Protein AF-A0A529ZR47-F1 (afdb_monomer)

Sequence (69 aa):
MNTGIDDREGFAAFLLRLRGRGTAPKALVAAFEATPRRGFLAAQFHSIAWSDGMLPIECGEAIEGADLQ

Foldseek 3Di:
DPLVVLLVVLLVVLVVLLVVVHDDDPVLNVVCVVPPQLVQDDPVCSNVSNPAAWDDDPPRDIDGHPSPD

Solvent-accessible surface area (backbone atoms only — not comparable to full-atom values): 4298 Å² total; per-residue (Å²): 132,63,68,74,56,58,47,51,53,33,47,51,53,38,55,52,54,46,47,74,76,40,87,66,56,68,69,59,56,50,49,46,72,76,53,53,65,50,82,78,47,59,78,93,44,47,92,52,56,49,40,85,57,66,45,76,46,79,95,85,42,65,47,78,29,74,83,75,116

Nearest PDB structures (foldseek):
  3lbf-assembly3_C  TM=8.658E-01  e=7.863E-03  Escherichia coli K-12
  2yxe-assembly1_B  TM=7.854E-01  e=4.828E-02  Methanocaldococcus jannaschii DSM 2661
  1jg3-assembly1_A  TM=7.927E-01  e=4.525E-02  Pyrococcus furiosus
  4o29-assembly1_A  TM=8.457E-01  e=1.453E-01  Pyrobaculum aerophilum str. IM2
  8qby-assembly1_t  TM=6.947E-01  e=1.405E+00  Paracoccus denitrificans PD1222

Secondary structure (DSSP, 8-state):
--HHHHHHHHHHHHHHHHHHHS---HHHHHHHHHS-GGGGS-GGGGGGTTSSS-EE-GGG-EEPPGGG-

Structure (mmCIF, N/CA/C/O backbone):
data_AF-A0A529ZR47-F1
#
_entry.id   AF-A0A529ZR47-F1
#
loop_
_atom_site.group_PDB
_atom_site.id
_atom_site.type_symbol
_atom_site.label_atom_id
_atom_site.label_alt_id
_atom_site.label_comp_id
_atom_site.label_asym_id
_atom_site.label_entity_id
_atom_site.label_seq_id
_atom_site.pdbx_PDB_ins_code
_atom_site.Cartn_x
_atom_site.Cartn_y
_atom_site.Cartn_z
_atom_site.occupancy
_atom_site.B_iso_or_equiv
_atom_site.auth_seq_id
_atom_site.auth_comp_id
_atom_site.auth_asym_id
_atom_site.auth_atom_id
_atom_site.pdbx_PDB_model_num
ATOM 1 N N . MET A 1 1 ? 10.457 -20.312 -0.669 1.00 55.12 1 MET A N 1
ATOM 2 C CA . MET A 1 1 ? 9.753 -19.245 0.072 1.00 55.12 1 MET A CA 1
ATOM 3 C C . MET A 1 1 ? 8.265 -19.440 -0.139 1.00 55.12 1 MET A C 1
ATOM 5 O O . MET A 1 1 ? 7.851 -19.604 -1.284 1.00 55.12 1 MET A O 1
ATOM 9 N N . ASN A 1 2 ? 7.484 -19.543 0.936 1.00 67.94 2 ASN A N 1
ATOM 10 C CA . ASN A 1 2 ? 6.039 -19.722 0.828 1.00 67.94 2 ASN A CA 1
ATOM 11 C C . ASN A 1 2 ? 5.390 -18.339 0.719 1.00 67.94 2 ASN A C 1
ATOM 13 O O . ASN A 1 2 ? 5.005 -17.749 1.720 1.00 67.94 2 ASN A O 1
ATOM 17 N N . THR A 1 3 ? 5.287 -17.836 -0.511 1.00 68.44 3 THR A N 1
ATOM 18 C CA . THR A 1 3 ? 4.869 -16.454 -0.815 1.00 68.44 3 THR A CA 1
ATOM 19 C C . THR A 1 3 ? 3.541 -16.020 -0.180 1.00 68.44 3 THR A 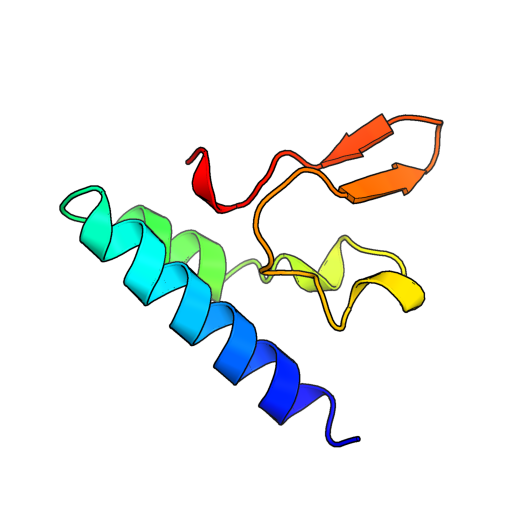C 1
ATOM 21 O O . THR A 1 3 ? 3.326 -14.829 0.015 1.00 68.44 3 THR A O 1
ATOM 24 N N . GLY A 1 4 ? 2.645 -16.957 0.154 1.00 72.50 4 GLY A N 1
ATOM 25 C CA . GLY A 1 4 ? 1.388 -16.654 0.844 1.00 72.50 4 GLY A CA 1
ATOM 26 C C . GLY A 1 4 ? 1.514 -16.468 2.363 1.00 72.50 4 GLY A C 1
ATOM 27 O O . GLY A 1 4 ? 0.651 -15.830 2.957 1.00 72.50 4 GLY A O 1
ATOM 28 N N . ILE A 1 5 ? 2.555 -17.017 2.999 1.00 78.19 5 ILE A N 1
ATOM 29 C CA . ILE A 1 5 ? 2.853 -16.776 4.422 1.00 78.19 5 ILE A CA 1
ATOM 30 C C . ILE A 1 5 ? 3.516 -15.405 4.571 1.00 78.19 5 ILE A C 1
ATOM 32 O O . ILE A 1 5 ? 3.054 -14.603 5.378 1.00 78.19 5 ILE A O 1
ATOM 36 N N . ASP A 1 6 ? 4.501 -15.109 3.720 1.00 85.81 6 ASP A N 1
ATOM 37 C CA . ASP A 1 6 ? 5.268 -13.858 3.764 1.00 85.81 6 ASP A CA 1
ATOM 38 C C . ASP A 1 6 ? 4.357 -12.618 3.600 1.00 85.81 6 ASP A C 1
ATOM 40 O O . ASP A 1 6 ? 4.506 -11.625 4.310 1.00 85.81 6 ASP A O 1
ATOM 44 N N . ASP A 1 7 ? 3.353 -12.689 2.715 1.00 90.44 7 ASP A N 1
ATOM 45 C CA . ASP A 1 7 ? 2.391 -11.596 2.500 1.00 90.44 7 ASP A CA 1
ATOM 46 C C . ASP A 1 7 ? 1.487 -11.354 3.722 1.00 90.44 7 ASP A C 1
ATOM 48 O O . ASP A 1 7 ? 1.244 -10.209 4.103 1.00 90.44 7 ASP A O 1
ATOM 52 N N . ARG A 1 8 ? 1.037 -12.425 4.393 1.00 91.75 8 ARG A N 1
ATOM 53 C CA . ARG A 1 8 ? 0.216 -12.319 5.612 1.00 91.75 8 ARG A CA 1
ATOM 54 C C . ARG A 1 8 ? 1.004 -11.737 6.778 1.00 91.75 8 ARG A C 1
ATOM 56 O O . ARG A 1 8 ? 0.461 -10.925 7.524 1.00 91.75 8 ARG A O 1
ATOM 63 N N . GLU A 1 9 ? 2.261 -12.140 6.938 1.00 94.56 9 GLU A N 1
ATOM 64 C CA . GLU A 1 9 ? 3.149 -11.591 7.968 1.00 94.56 9 GLU A CA 1
ATOM 65 C C . GLU A 1 9 ? 3.451 -10.111 7.707 1.00 94.56 9 GLU A C 1
ATOM 67 O O . GLU A 1 9 ? 3.340 -9.292 8.623 1.00 94.56 9 GLU A O 1
ATOM 72 N N . GLY A 1 10 ? 3.735 -9.747 6.452 1.00 94.62 10 GLY A N 1
ATOM 73 C CA . GLY A 1 10 ? 3.907 -8.354 6.042 1.00 94.62 10 GLY A CA 1
ATOM 74 C C . GLY A 1 10 ? 2.662 -7.507 6.317 1.00 94.62 10 GLY A C 1
ATOM 75 O O . GLY A 1 10 ? 2.763 -6.428 6.908 1.00 94.62 10 GLY A O 1
ATOM 76 N N . PHE A 1 11 ? 1.479 -8.018 5.967 1.00 95.31 11 PHE A N 1
ATOM 77 C CA . PHE A 1 11 ? 0.216 -7.331 6.226 1.00 95.31 11 PHE A CA 1
ATOM 78 C C . PHE A 1 11 ? -0.062 -7.172 7.727 1.00 95.31 11 PHE A C 1
ATOM 80 O O . PHE A 1 11 ? -0.435 -6.090 8.183 1.00 95.31 11 PHE A O 1
ATOM 87 N N . ALA A 1 12 ? 0.189 -8.210 8.531 1.00 94.81 12 ALA A N 1
ATOM 88 C CA . ALA A 1 12 ? 0.055 -8.132 9.983 1.00 94.81 12 ALA A CA 1
ATOM 89 C C . ALA A 1 12 ? 1.005 -7.084 10.589 1.00 94.81 12 ALA A C 1
ATOM 91 O O . ALA A 1 12 ? 0.589 -6.294 11.441 1.00 94.81 12 ALA A O 1
ATOM 92 N N . ALA A 1 13 ? 2.256 -7.029 10.121 1.00 94.56 13 ALA A N 1
ATOM 93 C CA . ALA A 1 13 ? 3.217 -6.014 10.541 1.00 94.56 13 ALA A CA 1
ATOM 94 C C . ALA A 1 13 ? 2.730 -4.595 10.201 1.00 94.56 13 ALA A C 1
ATOM 96 O O . ALA A 1 13 ? 2.820 -3.702 11.045 1.00 94.56 13 ALA A O 1
ATOM 97 N N . PHE A 1 14 ? 2.158 -4.392 9.010 1.00 94.06 14 PHE A N 1
ATOM 98 C CA . PHE A 1 14 ? 1.521 -3.130 8.628 1.00 94.06 14 PHE A CA 1
ATOM 99 C C . PHE A 1 14 ? 0.376 -2.739 9.580 1.00 94.06 14 PHE A C 1
ATOM 101 O O . PHE A 1 14 ? 0.373 -1.623 10.103 1.00 94.06 14 PHE A O 1
ATOM 108 N N . LEU A 1 15 ? -0.548 -3.654 9.896 1.00 93.44 15 LEU A N 1
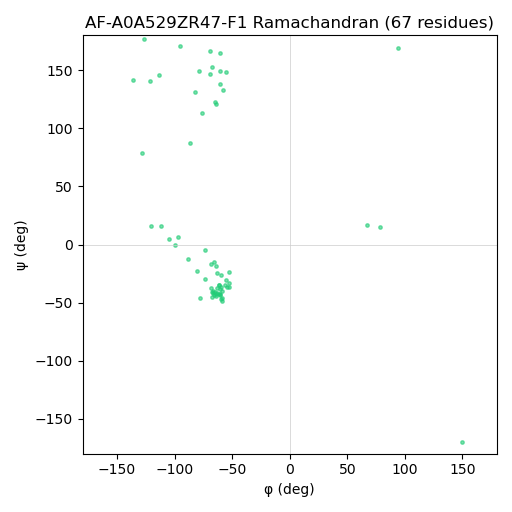ATOM 109 C CA . LEU A 1 15 ? -1.661 -3.364 10.813 1.00 93.44 15 LEU A CA 1
ATOM 110 C C . LEU A 1 15 ? -1.188 -2.978 12.224 1.00 93.44 15 LEU A C 1
ATOM 112 O O . LEU A 1 15 ? -1.808 -2.134 12.878 1.00 93.44 15 LEU A O 1
ATOM 116 N N . LEU A 1 16 ? -0.088 -3.571 12.700 1.00 93.69 16 LEU A N 1
ATOM 117 C CA . LEU A 1 16 ? 0.527 -3.193 13.975 1.00 93.69 16 LEU A CA 1
ATOM 118 C C . LEU A 1 16 ? 1.110 -1.776 13.929 1.00 93.69 16 LEU A 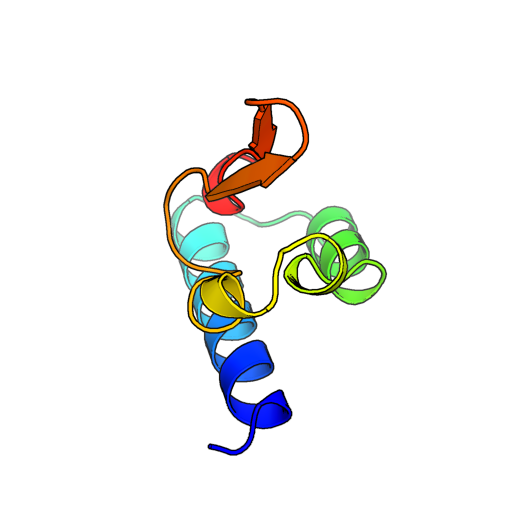C 1
ATOM 120 O O . LEU A 1 16 ? 0.905 -1.014 14.877 1.00 93.69 16 LEU A O 1
ATOM 124 N N . ARG A 1 17 ? 1.778 -1.395 12.831 1.00 92.94 17 ARG A N 1
ATOM 125 C CA . ARG A 1 17 ? 2.285 -0.023 12.649 1.00 92.94 17 ARG A CA 1
ATOM 126 C C . ARG A 1 17 ? 1.147 0.990 12.573 1.00 92.94 17 ARG A C 1
ATOM 128 O O . ARG A 1 17 ? 1.206 2.005 13.263 1.00 92.94 17 AR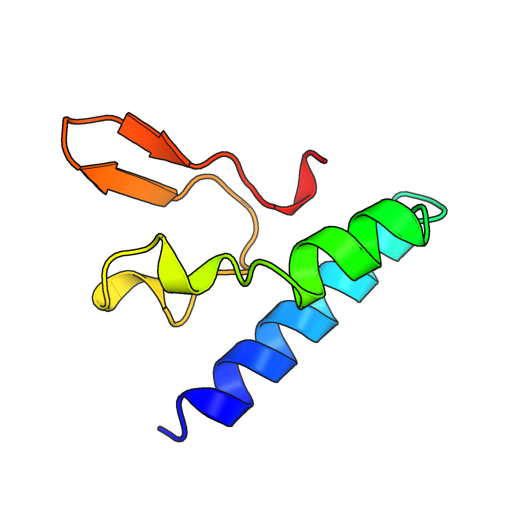G A O 1
ATOM 135 N N . LEU A 1 18 ? 0.091 0.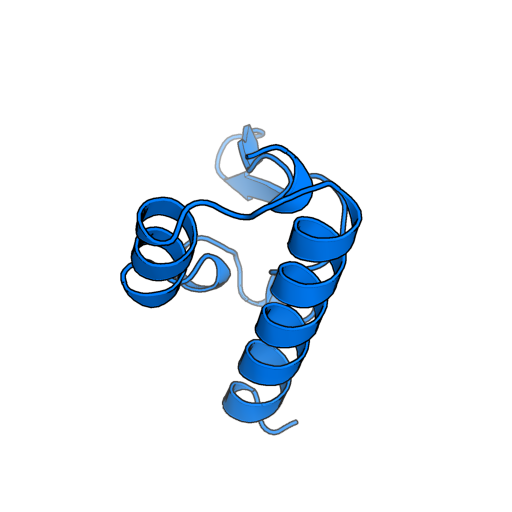688 11.817 1.00 91.44 18 LEU A N 1
ATOM 136 C CA . LEU A 1 18 ? -1.085 1.551 11.701 1.00 91.44 18 LEU A CA 1
ATOM 137 C C . LEU A 1 18 ? -1.758 1.763 13.065 1.00 91.44 18 LEU A C 1
ATOM 139 O O . LEU A 1 18 ? -2.056 2.895 13.439 1.00 91.44 18 LEU A O 1
ATOM 143 N N . ARG A 1 19 ? -1.902 0.695 13.863 1.00 90.12 19 ARG A N 1
ATOM 144 C CA . ARG A 1 19 ? -2.404 0.787 15.245 1.00 90.12 19 ARG A CA 1
ATOM 145 C C . ARG A 1 19 ? -1.513 1.653 16.141 1.00 90.12 19 ARG A C 1
ATOM 147 O O . ARG A 1 19 ? -2.022 2.376 16.991 1.00 90.12 19 ARG A O 1
ATOM 154 N N . GLY A 1 20 ? -0.194 1.576 15.972 1.00 91.62 20 GLY A N 1
ATOM 155 C CA . GLY A 1 20 ? 0.757 2.402 16.720 1.00 91.62 20 GLY A CA 1
ATOM 156 C C . GLY A 1 20 ? 0.606 3.905 16.457 1.00 91.62 20 GLY A C 1
ATOM 157 O O . GLY A 1 20 ? 0.953 4.707 17.320 1.00 91.62 20 GLY A O 1
ATOM 158 N N . ARG A 1 21 ? 0.053 4.289 15.298 1.00 88.56 21 ARG A N 1
ATOM 159 C CA . ARG A 1 21 ? -0.217 5.688 14.917 1.00 88.56 21 ARG A CA 1
ATOM 160 C C . ARG A 1 21 ? -1.594 6.186 15.374 1.00 88.56 21 ARG A C 1
ATOM 162 O O . ARG A 1 21 ? -1.846 7.387 15.348 1.00 88.56 21 ARG A O 1
ATOM 169 N N . GLY A 1 22 ? -2.480 5.290 15.809 1.00 87.75 22 GLY A N 1
ATOM 170 C CA . GLY A 1 22 ? -3.833 5.616 16.246 1.00 87.75 22 GLY A CA 1
ATOM 171 C C . GLY A 1 22 ? -4.818 4.480 15.982 1.00 87.75 22 GLY A C 1
ATOM 172 O O . GLY A 1 22 ? -4.449 3.361 15.632 1.00 87.75 22 GLY A O 1
ATOM 173 N N . THR A 1 23 ? -6.112 4.751 16.147 1.00 80.50 23 THR A N 1
ATOM 174 C CA . THR A 1 23 ? -7.129 3.747 15.805 1.00 80.50 23 THR A CA 1
ATOM 175 C C . THR A 1 23 ? -7.299 3.684 14.290 1.00 80.50 23 THR A C 1
ATOM 177 O O . THR A 1 23 ? -7.826 4.617 13.694 1.00 80.50 23 THR A O 1
ATOM 180 N N . ALA A 1 24 ? -6.909 2.562 13.683 1.00 84.38 24 ALA A N 1
ATOM 181 C CA . ALA A 1 24 ? -7.215 2.259 12.290 1.00 84.38 24 ALA A CA 1
ATOM 182 C C . ALA A 1 24 ? -8.738 2.113 12.104 1.00 84.38 24 ALA A C 1
ATOM 184 O O . ALA A 1 24 ? -9.341 1.239 12.744 1.00 84.38 24 ALA A O 1
ATOM 185 N N . PRO A 1 25 ? -9.391 2.915 11.244 1.00 90.12 25 PRO A N 1
ATOM 186 C CA . PRO A 1 25 ? -10.805 2.731 10.949 1.00 90.12 25 PRO A CA 1
ATOM 187 C C . PRO A 1 25 ? -11.055 1.319 10.411 1.00 90.12 25 PRO A C 1
ATOM 189 O O . PRO A 1 25 ? -10.365 0.864 9.501 1.00 90.12 25 PRO A O 1
ATOM 192 N N . LYS A 1 26 ? -12.075 0.619 10.926 1.00 92.81 26 LYS A N 1
ATOM 193 C CA . LYS A 1 26 ? -12.413 -0.744 10.464 1.00 92.81 26 LYS A CA 1
ATOM 194 C C . LYS A 1 26 ? -12.627 -0.814 8.949 1.00 92.81 26 LYS A C 1
ATOM 196 O O . LYS A 1 26 ? -12.239 -1.791 8.324 1.00 92.81 26 LYS A O 1
ATOM 201 N N . ALA A 1 27 ? -13.217 0.235 8.374 1.00 94.94 27 ALA A N 1
ATOM 202 C CA . ALA A 1 27 ? -13.432 0.342 6.936 1.00 94.94 27 ALA A CA 1
ATOM 203 C C . ALA A 1 27 ? -12.113 0.378 6.145 1.00 94.94 27 ALA A C 1
ATOM 205 O O . ALA A 1 27 ? -12.032 -0.239 5.089 1.00 94.94 27 ALA A O 1
ATOM 206 N N . LEU A 1 28 ? -11.074 1.037 6.672 1.00 91.56 28 LEU A N 1
ATOM 207 C CA . LEU A 1 28 ? -9.756 1.086 6.038 1.00 91.56 28 LEU A CA 1
ATOM 208 C C . LEU A 1 28 ? -9.090 -0.295 6.050 1.00 91.56 28 LEU A C 1
ATOM 210 O O . LEU A 1 28 ? -8.592 -0.751 5.027 1.00 91.56 28 LEU A O 1
ATOM 214 N N . VAL A 1 29 ? -9.144 -0.996 7.187 1.00 92.75 29 VAL A N 1
ATOM 215 C CA . VAL A 1 29 ? -8.616 -2.367 7.296 1.00 92.75 29 VAL A CA 1
ATOM 216 C C . VAL A 1 29 ? -9.328 -3.304 6.315 1.00 92.75 29 VAL A C 1
ATOM 218 O O . VAL A 1 29 ? -8.666 -4.011 5.559 1.00 92.75 29 VAL A O 1
ATOM 221 N N . ALA A 1 30 ? -10.662 -3.248 6.261 1.00 95.62 30 ALA A N 1
ATOM 222 C CA . ALA A 1 30 ? -11.452 -4.050 5.328 1.00 95.62 30 ALA A CA 1
ATOM 223 C C . ALA A 1 30 ? -11.128 -3.737 3.854 1.00 95.62 30 ALA A C 1
ATOM 225 O O . ALA A 1 30 ? -11.124 -4.641 3.020 1.00 95.62 30 ALA A O 1
ATOM 226 N N . ALA A 1 31 ? -10.825 -2.476 3.522 1.00 94.94 31 ALA A N 1
ATOM 227 C CA . ALA A 1 31 ? -10.430 -2.094 2.167 1.00 94.94 31 ALA A CA 1
ATOM 228 C C . ALA A 1 31 ? -9.113 -2.767 1.742 1.00 94.94 31 ALA A C 1
ATOM 230 O O . ALA A 1 31 ? -9.023 -3.276 0.623 1.00 94.94 31 ALA A O 1
ATOM 231 N N . PHE A 1 32 ? -8.126 -2.834 2.641 1.00 94.12 32 PHE A N 1
ATOM 232 C CA . PHE A 1 32 ? -6.862 -3.522 2.371 1.00 94.12 32 PHE A CA 1
ATOM 233 C C . PHE A 1 32 ? -7.013 -5.043 2.258 1.00 94.12 32 PHE A C 1
ATOM 235 O O . PHE A 1 32 ? -6.356 -5.653 1.416 1.00 94.12 32 PHE A O 1
ATOM 242 N N . GLU A 1 33 ? -7.881 -5.659 3.065 1.00 93.31 33 GLU A N 1
ATOM 243 C CA . GLU A 1 33 ? -8.181 -7.094 2.957 1.00 93.31 33 GLU A CA 1
ATOM 244 C C . GLU A 1 33 ? -8.862 -7.435 1.624 1.00 93.31 33 GLU A C 1
ATOM 246 O O . GLU A 1 33 ? -8.535 -8.443 0.996 1.00 93.31 33 GLU A O 1
ATOM 251 N N . ALA A 1 34 ? -9.790 -6.584 1.175 1.00 96.44 34 ALA A N 1
ATOM 252 C CA . ALA A 1 34 ? -10.506 -6.764 -0.086 1.00 96.44 34 ALA A CA 1
ATOM 253 C C . ALA A 1 34 ? -9.633 -6.478 -1.319 1.00 96.44 34 ALA A C 1
ATOM 255 O O . ALA A 1 34 ? -9.847 -7.080 -2.372 1.00 96.44 34 ALA A O 1
ATOM 256 N N . THR A 1 35 ? -8.653 -5.575 -1.193 1.00 95.69 35 THR A N 1
ATOM 257 C CA . THR A 1 35 ? -7.778 -5.136 -2.291 1.00 95.69 35 THR A CA 1
ATOM 258 C C . THR A 1 35 ? -6.300 -5.250 -1.890 1.00 95.69 35 THR A C 1
ATOM 260 O O . THR A 1 35 ? -5.670 -4.247 -1.544 1.00 95.69 35 THR A O 1
ATOM 263 N N . PRO A 1 36 ? -5.707 -6.461 -1.927 1.00 92.69 36 PRO A N 1
ATOM 264 C CA . PRO A 1 36 ? -4.337 -6.664 -1.469 1.00 92.69 36 PRO A CA 1
ATOM 265 C C . PRO A 1 36 ? -3.320 -5.907 -2.328 1.00 92.69 36 PRO A C 1
ATOM 267 O O . PRO A 1 36 ? -3.188 -6.146 -3.532 1.00 92.69 36 PRO A O 1
ATOM 270 N N . ARG A 1 37 ? -2.532 -5.039 -1.684 1.00 95.06 37 ARG A N 1
ATOM 271 C CA . ARG A 1 37 ? -1.520 -4.175 -2.319 1.00 95.06 37 ARG A CA 1
ATOM 272 C C . ARG A 1 37 ? -0.531 -4.932 -3.210 1.00 95.06 37 ARG A C 1
ATOM 274 O O . ARG A 1 37 ? -0.155 -4.436 -4.269 1.00 95.06 37 ARG A O 1
ATOM 281 N N . ARG A 1 38 ? -0.144 -6.152 -2.821 1.00 94.62 38 ARG A N 1
ATOM 282 C CA . ARG A 1 38 ? 0.761 -7.029 -3.583 1.00 94.62 38 ARG A CA 1
ATOM 283 C C . ARG A 1 38 ? 0.314 -7.245 -5.036 1.00 94.62 38 ARG A C 1
ATOM 285 O O . ARG A 1 38 ? 1.168 -7.365 -5.911 1.00 94.62 38 ARG A O 1
ATOM 292 N N . GLY A 1 39 ? -0.996 -7.270 -5.301 1.00 94.56 39 GLY A N 1
ATOM 293 C CA . GLY A 1 39 ? -1.552 -7.464 -6.647 1.00 94.56 39 GLY A CA 1
ATOM 294 C C . GLY A 1 39 ? -1.246 -6.330 -7.631 1.00 94.56 39 GLY A C 1
ATOM 295 O O . GLY A 1 39 ? -1.371 -6.526 -8.835 1.00 94.56 39 GLY A O 1
ATOM 296 N N . PHE A 1 40 ? -0.808 -5.175 -7.128 1.00 95.50 40 PHE A N 1
ATOM 297 C CA . PHE A 1 40 ? -0.495 -3.978 -7.913 1.00 95.50 40 PHE A CA 1
ATOM 298 C C . PHE A 1 40 ? 1.016 -3.748 -8.073 1.00 95.50 40 PHE A C 1
ATOM 300 O O . PHE A 1 40 ? 1.430 -2.732 -8.624 1.00 95.50 40 PHE A O 1
ATOM 307 N N . LEU A 1 41 ? 1.847 -4.673 -7.584 1.00 95.94 41 LEU A N 1
ATOM 308 C CA . LEU A 1 41 ? 3.304 -4.565 -7.598 1.00 95.94 41 LEU A CA 1
ATOM 309 C C . LEU A 1 41 ? 3.936 -5.619 -8.508 1.00 95.94 41 LEU A C 1
ATOM 311 O O . LEU A 1 41 ? 3.491 -6.771 -8.567 1.00 95.94 41 LEU A O 1
ATOM 315 N N . ALA A 1 42 ? 5.043 -5.241 -9.149 1.00 95.88 42 ALA A N 1
ATOM 316 C CA . ALA A 1 42 ? 5.901 -6.184 -9.856 1.00 95.88 42 ALA A CA 1
ATOM 317 C C . ALA A 1 42 ? 6.465 -7.248 -8.893 1.00 95.88 42 ALA A C 1
ATOM 319 O O . ALA A 1 42 ? 6.685 -6.988 -7.706 1.00 95.88 42 ALA A O 1
ATOM 320 N N . ALA A 1 43 ? 6.712 -8.456 -9.408 1.00 94.69 43 ALA A N 1
ATOM 321 C CA . ALA A 1 43 ? 7.047 -9.629 -8.597 1.00 94.69 43 ALA A CA 1
ATOM 322 C C . ALA A 1 43 ? 8.275 -9.426 -7.692 1.00 94.69 43 ALA A C 1
ATOM 324 O O . ALA A 1 43 ? 8.284 -9.911 -6.560 1.00 94.69 43 ALA A O 1
ATOM 325 N N . GLN A 1 44 ? 9.282 -8.668 -8.143 1.00 94.69 44 GLN A N 1
ATOM 326 C CA . GLN A 1 44 ? 10.484 -8.386 -7.350 1.00 94.69 44 GLN A CA 1
ATOM 327 C C . GLN A 1 44 ? 10.210 -7.578 -6.071 1.00 94.69 44 GLN A C 1
ATOM 329 O O . GLN A 1 44 ? 11.032 -7.598 -5.160 1.00 94.69 44 GLN A O 1
ATOM 334 N N . PHE A 1 45 ? 9.064 -6.896 -5.982 1.00 95.62 45 PHE A N 1
ATOM 335 C CA . PHE A 1 45 ? 8.683 -6.092 -4.819 1.00 95.62 45 PHE A CA 1
ATOM 336 C C . PHE A 1 45 ? 7.700 -6.805 -3.887 1.00 95.62 45 PHE A C 1
ATOM 338 O O . PHE A 1 45 ? 7.323 -6.250 -2.859 1.00 95.62 45 PHE A O 1
ATOM 345 N N . HIS A 1 46 ? 7.280 -8.036 -4.200 1.00 94.50 46 HIS A N 1
ATOM 346 C CA . HIS A 1 46 ? 6.283 -8.752 -3.392 1.00 94.50 46 HIS A CA 1
ATOM 347 C C . HIS A 1 46 ? 6.727 -8.968 -1.943 1.00 94.50 46 HIS A C 1
ATOM 349 O O . HIS A 1 46 ? 5.901 -8.847 -1.045 1.00 94.50 46 HIS A O 1
ATOM 355 N N . SER A 1 47 ? 8.015 -9.225 -1.700 1.00 93.50 47 SER A N 1
ATOM 356 C CA . SER A 1 47 ? 8.559 -9.420 -0.345 1.00 93.50 47 SER A CA 1
ATOM 357 C C . SER A 1 47 ? 8.553 -8.153 0.513 1.00 93.50 47 SER A C 1
ATOM 359 O O . SER A 1 47 ? 8.668 -8.241 1.732 1.00 93.50 47 SER A O 1
ATOM 361 N N . ILE A 1 48 ? 8.412 -6.982 -0.109 1.00 94.62 48 ILE A N 1
ATOM 362 C CA . ILE A 1 48 ? 8.399 -5.677 0.558 1.00 94.62 48 ILE A CA 1
ATOM 363 C C . ILE A 1 48 ? 7.089 -4.924 0.312 1.00 94.62 48 ILE A C 1
ATOM 365 O O . ILE A 1 48 ? 7.006 -3.733 0.575 1.00 94.62 48 ILE A O 1
ATOM 369 N N . ALA A 1 49 ? 6.035 -5.608 -0.150 1.00 95.75 49 ALA A N 1
ATOM 370 C CA . ALA A 1 49 ? 4.758 -4.980 -0.494 1.00 95.75 49 ALA A CA 1
ATOM 371 C C . ALA A 1 49 ? 4.152 -4.159 0.659 1.00 95.75 49 ALA A C 1
ATOM 373 O O . ALA A 1 49 ? 3.492 -3.150 0.412 1.00 95.75 49 ALA A O 1
ATOM 374 N N . TRP A 1 50 ? 4.415 -4.579 1.899 1.00 95.88 50 TRP A N 1
ATOM 375 C CA . TRP A 1 50 ? 3.935 -3.969 3.141 1.00 95.88 50 TRP A CA 1
ATOM 376 C C . TRP A 1 50 ? 5.049 -3.311 3.966 1.00 95.88 50 TRP A C 1
ATOM 378 O O . TRP A 1 50 ? 4.863 -3.079 5.165 1.00 95.88 50 TRP A O 1
ATOM 388 N N . SER A 1 51 ? 6.222 -3.052 3.378 1.00 93.56 51 SER A N 1
ATOM 389 C CA . SER A 1 51 ? 7.261 -2.269 4.051 1.00 93.56 51 SER A CA 1
ATOM 390 C C . SER A 1 51 ? 6.838 -0.805 4.181 1.00 93.56 51 SER A C 1
ATOM 392 O O . SER A 1 51 ? 5.881 -0.355 3.550 1.00 93.56 51 SER A O 1
ATOM 394 N N . ASP A 1 52 ? 7.566 -0.055 5.003 1.00 91.38 52 ASP A N 1
ATOM 395 C CA . ASP A 1 52 ? 7.482 1.402 4.959 1.00 91.38 52 ASP A CA 1
ATOM 396 C C . ASP A 1 52 ? 8.064 1.923 3.629 1.00 91.38 52 ASP A C 1
ATOM 398 O O . ASP A 1 52 ? 8.935 1.280 3.028 1.00 91.38 52 ASP A O 1
ATOM 402 N N . GLY A 1 53 ? 7.581 3.081 3.183 1.00 92.31 53 GLY A N 1
ATOM 403 C CA . GLY A 1 53 ? 8.049 3.766 1.981 1.00 92.31 53 GLY A CA 1
ATOM 404 C C . GLY A 1 53 ? 7.271 3.483 0.691 1.00 92.31 53 GLY A C 1
ATOM 405 O O . GLY A 1 53 ? 6.409 2.607 0.599 1.00 92.31 53 GLY A O 1
ATOM 406 N N . MET A 1 54 ? 7.580 4.293 -0.322 1.00 96.88 54 MET A N 1
ATOM 407 C CA . MET A 1 54 ? 7.020 4.183 -1.669 1.00 96.88 54 MET A CA 1
ATOM 408 C C . MET A 1 54 ? 7.713 3.074 -2.461 1.00 96.88 54 MET A C 1
ATOM 410 O O . MET A 1 54 ? 8.906 2.825 -2.276 1.00 96.88 54 MET A O 1
ATOM 414 N N . LEU A 1 55 ? 6.980 2.445 -3.378 1.00 97.44 55 LEU A N 1
ATOM 415 C CA . LEU A 1 55 ? 7.527 1.434 -4.285 1.00 97.44 55 LEU A CA 1
ATOM 416 C C . LEU A 1 55 ? 7.311 1.861 -5.738 1.00 97.44 55 LEU A C 1
ATOM 418 O O . LEU A 1 55 ? 6.247 2.394 -6.051 1.00 97.44 55 LEU A O 1
ATOM 422 N N . PRO A 1 56 ? 8.288 1.635 -6.630 1.00 97.50 56 PRO A N 1
ATOM 423 C CA . PRO A 1 56 ? 8.142 2.006 -8.028 1.00 97.50 56 PRO A CA 1
ATOM 424 C C . PRO A 1 56 ? 7.098 1.124 -8.721 1.00 97.50 56 PRO A C 1
ATOM 426 O O . PRO A 1 56 ? 6.968 -0.071 -8.431 1.00 97.50 56 PRO A O 1
ATOM 429 N N . ILE A 1 57 ? 6.389 1.726 -9.668 1.00 96.81 57 ILE A N 1
ATOM 430 C CA . ILE A 1 57 ? 5.492 1.062 -10.615 1.00 96.81 57 ILE A CA 1
ATOM 431 C C . ILE A 1 57 ? 5.880 1.480 -12.042 1.00 96.81 57 ILE A C 1
ATOM 433 O O . ILE A 1 57 ? 6.813 2.258 -12.251 1.00 96.81 57 ILE A O 1
ATOM 437 N N . GLU A 1 58 ? 5.205 0.922 -13.044 1.00 95.00 58 GLU A N 1
ATOM 438 C CA . GLU A 1 58 ? 5.482 1.244 -14.447 1.00 95.00 58 GLU A CA 1
ATOM 439 C C . GLU A 1 58 ? 5.275 2.738 -14.760 1.00 95.00 58 GLU A C 1
ATOM 441 O O . GLU A 1 58 ? 4.659 3.482 -13.998 1.00 95.00 58 GLU A O 1
ATOM 446 N N . CYS A 1 59 ? 5.795 3.177 -15.910 1.00 96.38 59 CYS A N 1
ATOM 447 C CA . CYS A 1 59 ? 5.704 4.561 -16.400 1.00 96.38 59 CYS A CA 1
ATOM 448 C C . CYS A 1 59 ? 6.471 5.614 -15.575 1.00 96.38 59 CYS A C 1
ATOM 450 O O . CYS A 1 59 ? 6.250 6.806 -15.763 1.00 96.38 59 CYS A O 1
ATOM 452 N N . GLY A 1 60 ? 7.410 5.197 -14.720 1.00 96.38 60 GLY A N 1
ATOM 453 C CA . GLY A 1 60 ? 8.213 6.120 -13.908 1.00 96.38 60 GLY A CA 1
ATOM 454 C C . GLY A 1 60 ? 7.477 6.666 -12.683 1.00 96.38 60 GLY A C 1
ATOM 455 O O . GLY A 1 60 ? 7.936 7.632 -12.080 1.00 96.38 60 GLY A O 1
ATOM 456 N N . GLU A 1 61 ? 6.359 6.042 -12.317 1.00 97.81 61 GLU A N 1
ATOM 457 C CA . GLU A 1 61 ? 5.537 6.406 -11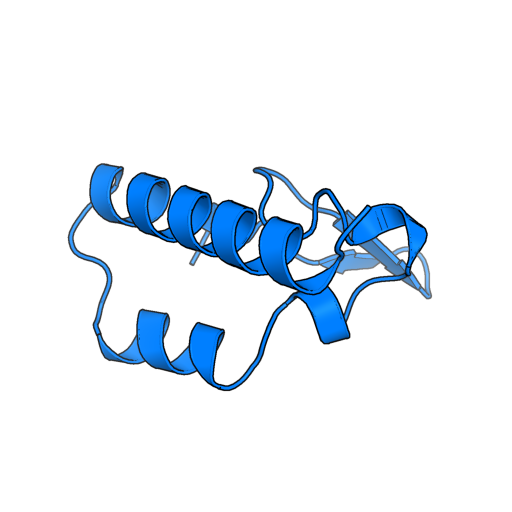.166 1.00 97.81 61 GLU A CA 1
ATOM 458 C C . GLU A 1 61 ? 5.900 5.574 -9.923 1.00 97.81 61 GLU A C 1
ATOM 460 O O . GLU A 1 61 ? 6.645 4.589 -9.985 1.00 97.81 61 GLU A O 1
ATOM 465 N N . ALA A 1 62 ? 5.343 5.950 -8.770 1.00 96.94 62 ALA A N 1
ATOM 466 C CA . ALA A 1 62 ? 5.471 5.192 -7.529 1.00 96.94 62 ALA A CA 1
ATOM 467 C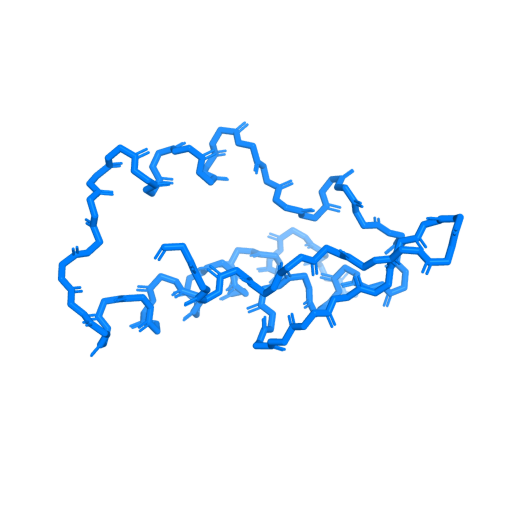 C . ALA A 1 62 ? 4.129 5.090 -6.796 1.00 96.94 62 ALA A C 1
ATOM 469 O O . ALA A 1 62 ? 3.363 6.050 -6.731 1.00 96.94 62 ALA A O 1
ATOM 470 N N . ILE A 1 63 ? 3.858 3.929 -6.200 1.00 96.19 63 ILE A N 1
ATOM 471 C CA . ILE A 1 63 ? 2.727 3.761 -5.291 1.00 96.19 63 ILE A CA 1
ATOM 472 C C . ILE A 1 63 ? 3.113 4.269 -3.895 1.00 96.19 63 ILE A C 1
ATOM 474 O O . ILE A 1 63 ? 4.162 3.904 -3.353 1.00 96.19 63 ILE A O 1
ATOM 478 N N . GLU A 1 64 ? 2.247 5.095 -3.302 1.00 95.12 64 GLU A N 1
ATOM 479 C CA . GLU A 1 64 ? 2.429 5.659 -1.960 1.00 95.12 64 GLU A CA 1
ATOM 480 C C . GLU A 1 64 ? 2.646 4.559 -0.909 1.00 95.12 64 GLU A C 1
ATOM 482 O O . GLU A 1 64 ? 2.107 3.461 -1.047 1.00 95.12 64 GLU A O 1
ATOM 48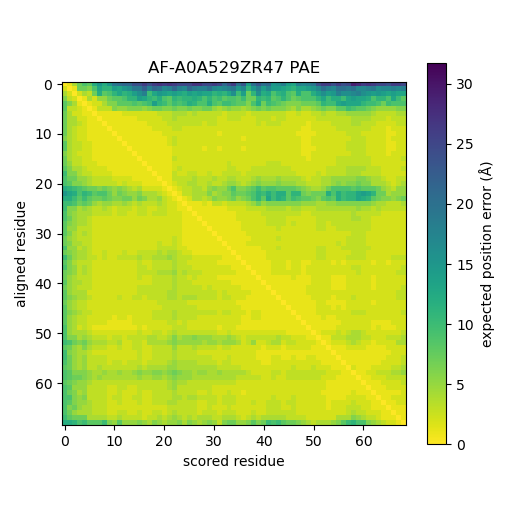7 N N . GLY A 1 65 ? 3.423 4.825 0.144 1.00 94.12 65 GLY A N 1
ATOM 488 C CA . GLY A 1 65 ? 3.592 3.890 1.258 1.00 94.12 65 GLY A CA 1
ATOM 489 C C . GLY A 1 65 ? 2.273 3.571 1.968 1.00 94.12 65 GLY A C 1
ATOM 490 O O . GLY A 1 65 ? 1.466 4.457 2.235 1.00 94.12 65 GLY A O 1
ATOM 491 N N . ALA A 1 66 ? 2.061 2.296 2.312 1.00 93.06 66 ALA A N 1
ATOM 492 C CA . ALA A 1 66 ? 0.822 1.850 2.962 1.00 93.06 66 ALA A CA 1
ATOM 493 C C . ALA A 1 66 ? 0.570 2.553 4.312 1.00 93.06 66 ALA A C 1
ATOM 495 O O . ALA A 1 66 ? -0.571 2.718 4.727 1.00 93.06 66 ALA A O 1
ATOM 496 N N . ASP A 1 67 ? 1.633 3.006 4.975 1.00 90.75 67 ASP A N 1
ATOM 497 C CA . ASP A 1 67 ? 1.597 3.680 6.273 1.00 90.75 67 ASP A CA 1
ATOM 498 C C . ASP A 1 67 ? 1.064 5.133 6.227 1.00 90.75 67 ASP A C 1
ATOM 500 O O . ASP A 1 67 ? 0.957 5.764 7.283 1.00 90.75 67 ASP A O 1
ATOM 504 N N . LEU A 1 68 ? 0.775 5.680 5.039 1.00 88.94 68 LEU A N 1
ATOM 505 C CA . LEU A 1 68 ? 0.319 7.066 4.835 1.00 88.94 68 LEU A CA 1
ATOM 506 C C . LEU A 1 68 ? -1.211 7.221 4.702 1.00 88.94 68 LEU A C 1
ATOM 508 O O . LEU A 1 68 ? -1.677 8.323 4.427 1.00 88.94 68 LEU A O 1
ATOM 512 N N . GLN A 1 69 ? -1.976 6.142 4.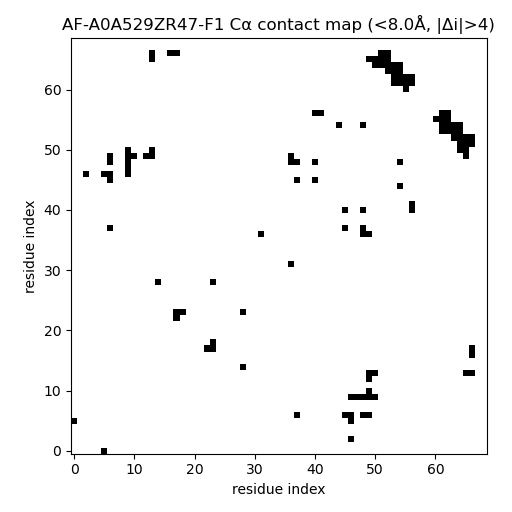910 1.00 83.38 69 GLN A N 1
ATOM 513 C CA . GLN A 1 69 ? -3.446 6.147 4.825 1.00 83.38 69 GLN A CA 1
ATOM 514 C C . GLN A 1 69 ? -4.153 6.673 6.081 1.00 83.38 69 GLN A C 1
ATOM 516 O O . GLN A 1 69 ? -3.611 6.499 7.198 1.00 83.38 69 GLN A O 1
#

pLDDT: mean 91.57, std 7.53, range [55.12, 97.81]

Radius of gyration: 12.05 Å; Cα contacts (8 Å, |Δi|>4): 60; chains: 1; bounding box: 24×27×33 Å

Mean predicted aligned error: 3.55 Å